Protein AF-A0A955D768-F1 (afdb_monomer)

Secondary structure (DSSP, 8-state):
---HHHHHHHHHHTT-SS-HHHHHHHHHHHHHHTT-TT---GGGHHHHHHHHHHHHHTGGGHHHHHHHHHHS---SS---SSHHHHHHHHHHHHHHHHTT-GGG--HHHHHHHHHHHHHHHHHHH-SS-GGGGS--

Sequence (136 aa):
MGTVMADRIWRSFNRLHKTPEELAERFAARLMEQDLDGLDVRSKHRSIAAALSLVVHNADMLGSIQGVLSRSRVPVIGRLPDRSSLRRVRDLLLDTIEESAPDAFDDRLVDDWSRVVDAVCSAMFGDQPASARLVA

Radius of gyration: 14.42 Å; Cα contacts (8 Å, |Δi|>4): 157; chains: 1; bounding box: 35×28×46 Å

Structure (mmCIF, N/CA/C/O backbone):
data_AF-A0A955D768-F1
#
_entry.id   AF-A0A955D768-F1
#
loop_
_atom_site.group_PDB
_atom_site.id
_atom_site.type_symbol
_atom_site.label_atom_id
_atom_site.label_alt_id
_atom_site.label_comp_id
_atom_site.label_asym_id
_atom_site.label_entity_id
_atom_site.label_seq_id
_atom_site.pdbx_PDB_ins_code
_atom_site.Cartn_x
_atom_site.Cartn_y
_atom_site.Cartn_z
_atom_site.occupancy
_atom_site.B_iso_or_equiv
_atom_site.auth_seq_id
_atom_site.auth_comp_id
_atom_site.auth_asym_id
_atom_site.auth_atom_id
_atom_site.pdbx_PDB_model_num
ATOM 1 N N . MET A 1 1 ? -17.514 16.390 1.241 1.00 48.78 1 MET A N 1
ATOM 2 C CA . MET A 1 1 ? -17.863 15.343 2.225 1.00 48.78 1 MET A CA 1
ATOM 3 C C . MET A 1 1 ? -17.062 14.115 1.847 1.00 48.78 1 MET A C 1
ATOM 5 O O . MET A 1 1 ? -17.256 13.639 0.736 1.00 48.78 1 MET A O 1
ATOM 9 N N . GLY A 1 2 ? -16.134 13.676 2.701 1.00 60.81 2 GLY A N 1
ATOM 10 C CA . GLY A 1 2 ? -15.397 12.428 2.485 1.00 60.81 2 GLY A CA 1
ATOM 11 C C . GLY A 1 2 ? -16.332 11.220 2.563 1.00 60.81 2 GLY A C 1
ATOM 12 O O . GLY A 1 2 ? -17.418 11.298 3.144 1.00 60.81 2 GLY A O 1
ATOM 13 N N . THR A 1 3 ? -15.950 10.109 1.936 1.00 81.50 3 THR A N 1
ATOM 14 C CA . THR A 1 3 ? -16.713 8.858 2.046 1.00 81.50 3 THR A CA 1
ATOM 15 C C . THR A 1 3 ? -16.470 8.210 3.412 1.00 81.50 3 THR A C 1
ATOM 17 O O . THR A 1 3 ? -15.415 8.390 4.014 1.00 81.50 3 THR A O 1
ATOM 20 N N . VAL A 1 4 ? -17.412 7.388 3.893 1.00 84.25 4 VAL A N 1
ATOM 21 C CA . VAL A 1 4 ? -17.243 6.628 5.152 1.00 84.25 4 VAL A CA 1
ATOM 22 C C . VAL A 1 4 ? -15.972 5.762 5.124 1.00 84.25 4 VAL A C 1
ATOM 24 O O . VAL A 1 4 ? -15.319 5.592 6.147 1.00 84.25 4 VAL A O 1
ATOM 27 N N . MET A 1 5 ? -15.608 5.240 3.950 1.00 86.31 5 MET A N 1
ATOM 28 C CA . MET A 1 5 ? -14.362 4.501 3.724 1.00 86.31 5 MET A CA 1
ATOM 29 C C . MET A 1 5 ? -13.128 5.389 3.940 1.00 86.31 5 MET A C 1
ATOM 31 O O . MET A 1 5 ? -12.230 5.020 4.690 1.00 86.31 5 MET A O 1
ATOM 35 N N . ALA A 1 6 ? -13.102 6.575 3.324 1.00 84.62 6 ALA A N 1
ATOM 36 C CA . ALA A 1 6 ? -11.987 7.510 3.444 1.00 84.62 6 ALA A CA 1
ATOM 37 C C . ALA A 1 6 ? -11.760 7.956 4.893 1.00 84.62 6 ALA A C 1
ATOM 39 O O . ALA A 1 6 ? -10.626 7.968 5.366 1.00 84.62 6 ALA A O 1
ATOM 40 N N . ASP A 1 7 ? -12.843 8.234 5.623 1.00 85.81 7 ASP A N 1
ATOM 41 C CA . ASP A 1 7 ? -12.779 8.591 7.041 1.00 85.81 7 ASP A CA 1
ATOM 42 C C . ASP A 1 7 ? -12.196 7.456 7.897 1.00 85.81 7 ASP A C 1
ATOM 44 O O . ASP A 1 7 ? -11.416 7.719 8.815 1.00 85.81 7 ASP A O 1
ATOM 48 N N . ARG A 1 8 ? -12.550 6.193 7.613 1.00 87.62 8 ARG A N 1
ATOM 49 C CA . ARG A 1 8 ? -11.982 5.028 8.313 1.00 87.62 8 ARG A CA 1
ATOM 50 C C . ARG A 1 8 ? -10.489 4.886 8.040 1.00 87.62 8 ARG A C 1
ATOM 52 O O . ARG A 1 8 ? -9.715 4.804 8.994 1.00 87.62 8 ARG A O 1
ATOM 59 N N . ILE A 1 9 ? -10.090 4.927 6.768 1.00 87.81 9 ILE A N 1
ATOM 60 C CA . ILE A 1 9 ? -8.685 4.854 6.349 1.00 87.81 9 ILE A CA 1
ATOM 61 C C . ILE A 1 9 ? -7.883 5.960 7.041 1.00 87.81 9 ILE A C 1
ATOM 63 O O . ILE A 1 9 ? -6.917 5.670 7.742 1.00 87.81 9 ILE A O 1
ATOM 67 N N . TRP A 1 10 ? -8.330 7.214 6.953 1.00 86.44 10 TRP A N 1
ATOM 68 C CA . TRP 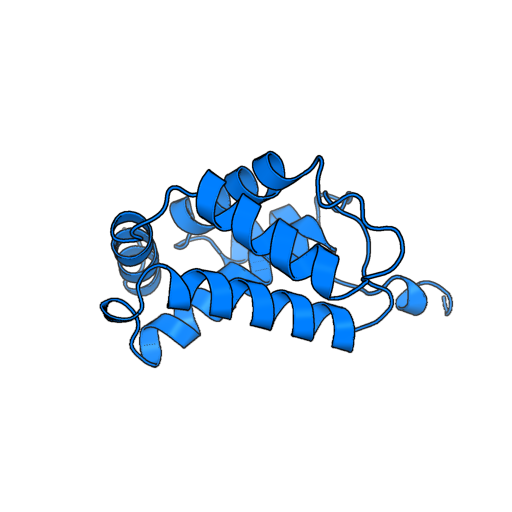A 1 10 ? -7.625 8.351 7.544 1.00 86.44 10 TRP A CA 1
ATOM 69 C C . TRP A 1 10 ? -7.505 8.249 9.071 1.00 86.44 10 TRP A C 1
ATOM 71 O O . TRP A 1 10 ? -6.431 8.466 9.633 1.00 86.44 10 TRP A O 1
ATOM 81 N N . ARG A 1 11 ? -8.583 7.871 9.774 1.00 86.25 11 ARG A N 1
ATOM 82 C CA . ARG A 1 11 ? -8.538 7.683 11.236 1.00 86.25 11 ARG A CA 1
ATOM 83 C C . ARG A 1 11 ? -7.619 6.537 11.643 1.00 86.25 11 ARG A C 1
ATOM 85 O O . ARG A 1 11 ? -6.925 6.677 12.643 1.00 86.25 11 ARG A O 1
ATOM 92 N N . SER A 1 12 ? -7.629 5.427 10.908 1.00 85.88 12 SER A N 1
ATOM 93 C CA . SER A 1 12 ? -6.750 4.285 11.191 1.00 85.88 12 SER A CA 1
ATOM 94 C C . SER A 1 12 ? -5.282 4.625 10.933 1.00 85.88 12 SER A C 1
ATOM 96 O O . SER A 1 12 ? -4.439 4.325 11.770 1.00 85.88 12 SER A O 1
ATOM 98 N N . PHE A 1 13 ? -4.987 5.369 9.863 1.00 86.06 13 PHE A N 1
ATOM 99 C CA . PHE A 1 13 ? -3.639 5.842 9.559 1.00 86.06 13 PHE A CA 1
ATOM 100 C C . PHE A 1 13 ? -3.072 6.743 10.661 1.00 86.06 13 PHE A C 1
ATOM 102 O O . PHE A 1 13 ? -1.946 6.551 11.099 1.00 86.06 13 PHE A O 1
ATOM 109 N N . ASN A 1 14 ? -3.878 7.674 11.180 1.00 84.88 14 ASN A N 1
ATOM 110 C CA . ASN A 1 14 ? -3.465 8.544 12.289 1.00 84.88 14 ASN A CA 1
ATOM 111 C C . ASN A 1 14 ? -3.338 7.823 13.640 1.00 84.88 14 ASN A C 1
ATOM 113 O O . ASN A 1 14 ? -2.871 8.420 14.607 1.00 84.88 14 ASN A O 1
ATOM 117 N N . ARG A 1 15 ? -3.795 6.571 13.733 1.00 84.38 15 ARG A N 1
ATOM 118 C CA . ARG A 1 15 ? -3.646 5.722 14.921 1.00 84.38 15 ARG A CA 1
ATOM 119 C C . ARG A 1 15 ? -2.495 4.732 14.796 1.00 84.38 15 ARG A C 1
ATOM 121 O O . ARG A 1 15 ? -2.238 4.024 15.765 1.00 84.38 15 ARG A O 1
ATOM 128 N N . LEU A 1 16 ? -1.819 4.672 13.645 1.00 82.44 16 LEU A N 1
ATOM 129 C CA . LEU A 1 16 ? -0.630 3.846 13.500 1.00 82.44 16 LEU A CA 1
ATOM 130 C C . LEU A 1 16 ? 0.388 4.249 14.566 1.00 82.44 16 LEU A C 1
ATOM 132 O O . LEU A 1 16 ? 0.663 5.431 14.766 1.00 82.44 16 LEU A O 1
ATOM 136 N N . HIS A 1 17 ? 0.984 3.259 15.230 1.00 73.75 17 HIS A N 1
ATOM 137 C CA . HIS A 1 17 ? 2.039 3.505 16.218 1.00 73.75 17 HIS A CA 1
ATOM 138 C C . HIS A 1 17 ? 3.350 3.984 15.581 1.00 73.75 17 HIS A C 1
ATOM 140 O O . HIS A 1 17 ? 4.324 4.234 16.286 1.00 73.75 17 HIS A O 1
ATOM 146 N N . LYS A 1 18 ? 3.377 4.076 14.250 1.00 80.00 18 LYS A N 1
ATOM 147 C CA . LYS A 1 18 ? 4.529 4.432 13.437 1.00 80.00 18 LYS A CA 1
ATOM 148 C C . LYS A 1 18 ? 4.198 5.609 12.544 1.00 80.00 18 LYS A C 1
ATOM 150 O O . LYS A 1 18 ? 3.096 5.707 12.006 1.00 80.00 18 LYS A O 1
ATOM 155 N N . THR A 1 19 ? 5.197 6.450 12.335 1.00 85.81 19 THR A N 1
ATOM 156 C CA . THR A 1 19 ? 5.185 7.452 11.275 1.00 85.81 19 THR A CA 1
ATOM 157 C C . THR A 1 19 ? 5.123 6.789 9.889 1.00 85.81 19 THR A C 1
ATOM 159 O O . THR A 1 19 ? 5.533 5.630 9.727 1.00 85.81 19 THR A O 1
ATOM 162 N N . PRO A 1 20 ? 4.6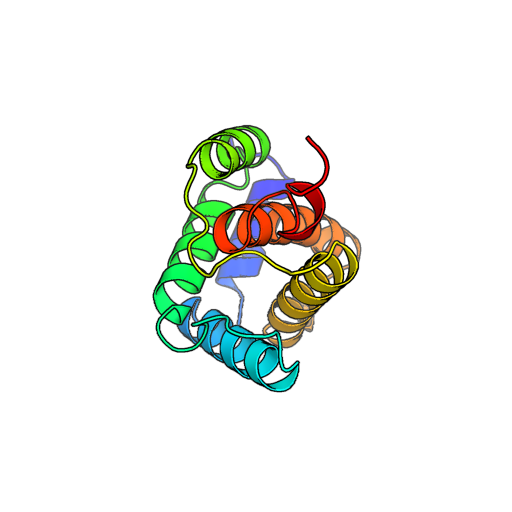34 7.502 8.859 1.00 85.31 20 PRO A N 1
ATOM 163 C CA . PRO A 1 20 ? 4.644 7.003 7.483 1.00 85.31 20 PRO A CA 1
ATOM 164 C C . PRO A 1 20 ? 6.049 6.608 7.008 1.00 85.31 20 PRO A C 1
ATOM 166 O O . PRO A 1 20 ? 6.205 5.639 6.265 1.00 85.31 20 PRO A O 1
ATOM 169 N N . GLU A 1 21 ? 7.071 7.335 7.455 1.00 87.31 21 GLU A N 1
ATOM 170 C CA . GLU A 1 21 ? 8.480 7.065 7.187 1.00 87.31 21 GLU A CA 1
ATOM 171 C C . GLU A 1 21 ? 8.947 5.752 7.822 1.00 87.31 21 GLU A C 1
ATOM 173 O O . GLU A 1 21 ? 9.506 4.914 7.120 1.00 87.31 21 GLU A O 1
ATOM 178 N N . GLU A 1 22 ? 8.668 5.518 9.105 1.00 89.56 22 GLU A N 1
ATOM 179 C CA . GLU A 1 22 ? 9.031 4.266 9.788 1.00 89.56 22 GLU A CA 1
ATOM 180 C C . GLU A 1 22 ? 8.307 3.050 9.196 1.00 89.56 22 GLU A C 1
ATOM 182 O O . GLU A 1 22 ? 8.872 1.954 9.103 1.00 89.56 22 GLU A O 1
ATOM 187 N N . LEU A 1 23 ? 7.050 3.226 8.780 1.00 89.69 23 LEU A N 1
ATOM 188 C CA . LEU A 1 23 ? 6.310 2.188 8.073 1.00 89.69 23 LEU A CA 1
ATOM 189 C C . LEU A 1 23 ? 6.968 1.878 6.720 1.00 89.69 23 LEU A C 1
ATOM 191 O O . LEU A 1 23 ? 7.199 0.713 6.391 1.00 89.69 23 LEU A O 1
ATOM 195 N N . ALA A 1 24 ? 7.303 2.916 5.954 1.00 89.56 24 ALA A N 1
ATOM 196 C CA . ALA A 1 24 ? 7.974 2.785 4.669 1.00 89.56 24 ALA A CA 1
ATOM 197 C C . ALA A 1 24 ? 9.364 2.147 4.788 1.00 89.56 24 ALA A C 1
ATOM 199 O O . ALA A 1 24 ? 9.732 1.333 3.944 1.00 89.56 24 ALA A O 1
ATOM 200 N N . GLU A 1 25 ? 10.128 2.483 5.827 1.00 90.19 25 GLU A N 1
ATOM 201 C CA . GLU A 1 25 ? 11.421 1.866 6.122 1.00 90.19 25 GLU A CA 1
ATOM 202 C C . GLU A 1 25 ? 11.272 0.382 6.454 1.00 90.19 25 GLU A C 1
ATOM 204 O O . GLU A 1 25 ? 11.999 -0.446 5.902 1.00 90.19 25 GLU A O 1
ATOM 209 N N . ARG A 1 26 ? 10.295 0.019 7.295 1.00 90.56 26 ARG A N 1
ATOM 210 C CA . ARG A 1 26 ? 10.0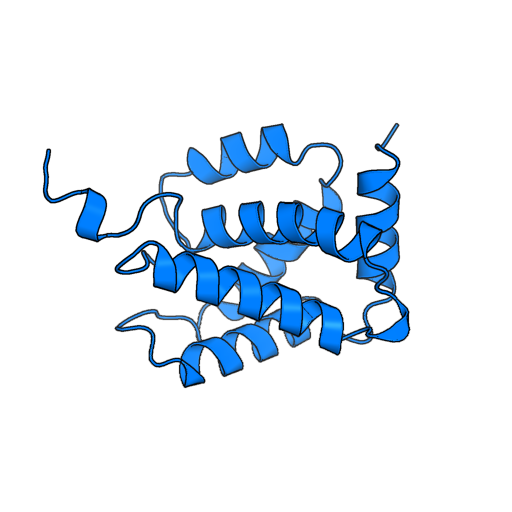19 -1.388 7.610 1.00 90.56 26 ARG A CA 1
ATOM 211 C C . ARG A 1 26 ? 9.589 -2.169 6.375 1.00 90.56 26 ARG A C 1
ATOM 213 O O . ARG A 1 26 ? 10.072 -3.276 6.155 1.00 90.56 26 ARG A O 1
ATOM 220 N N . PHE A 1 27 ? 8.711 -1.595 5.561 1.00 91.19 27 PHE A N 1
ATOM 221 C CA . PHE A 1 27 ? 8.296 -2.212 4.309 1.00 91.19 27 PHE A CA 1
ATOM 222 C C . PHE A 1 27 ? 9.479 -2.377 3.346 1.00 91.19 27 PHE A C 1
ATOM 224 O O . PHE A 1 27 ? 9.668 -3.453 2.786 1.00 91.19 27 PHE A O 1
ATOM 231 N N . ALA A 1 28 ? 10.327 -1.354 3.204 1.00 88.75 28 ALA A N 1
ATOM 232 C CA . ALA A 1 28 ? 11.538 -1.427 2.393 1.00 88.75 28 ALA A CA 1
ATOM 233 C C . ALA A 1 28 ? 12.498 -2.523 2.880 1.00 88.75 28 ALA A C 1
ATOM 235 O O . ALA A 1 28 ? 13.053 -3.251 2.060 1.00 88.75 28 ALA A O 1
ATOM 236 N N . ALA A 1 29 ? 12.667 -2.672 4.198 1.00 89.00 29 ALA A N 1
ATOM 237 C CA . ALA A 1 29 ? 13.456 -3.749 4.792 1.00 89.00 29 ALA A CA 1
ATOM 238 C C . ALA A 1 29 ? 12.897 -5.129 4.426 1.00 89.00 29 ALA A C 1
ATOM 240 O O . ALA A 1 29 ? 13.628 -5.954 3.880 1.00 89.00 29 ALA A O 1
ATOM 241 N N . ARG A 1 30 ? 11.588 -5.340 4.613 1.00 90.44 30 ARG A N 1
ATOM 242 C CA . ARG A 1 30 ? 10.922 -6.598 4.247 1.00 90.44 30 ARG A CA 1
ATOM 243 C C . ARG A 1 30 ? 11.012 -6.889 2.749 1.00 90.44 30 ARG A C 1
ATOM 245 O O . ARG A 1 30 ? 11.180 -8.037 2.365 1.00 90.44 30 ARG A O 1
ATOM 252 N N . LEU A 1 31 ? 10.924 -5.874 1.887 1.00 87.25 31 LEU A N 1
ATOM 253 C CA . LEU A 1 31 ? 11.086 -6.053 0.440 1.00 87.25 31 LEU A CA 1
ATOM 254 C C . LEU A 1 31 ? 12.490 -6.529 0.059 1.00 87.25 31 LEU A C 1
ATOM 256 O O . LEU A 1 31 ? 12.619 -7.355 -0.840 1.00 87.25 31 LEU A O 1
ATOM 260 N N . MET A 1 32 ? 13.529 -6.027 0.732 1.00 85.06 32 MET A N 1
ATOM 261 C CA . MET A 1 32 ? 14.906 -6.475 0.496 1.00 85.06 32 MET A CA 1
ATOM 262 C C . MET A 1 32 ? 15.107 -7.940 0.907 1.00 85.06 32 MET A C 1
ATOM 264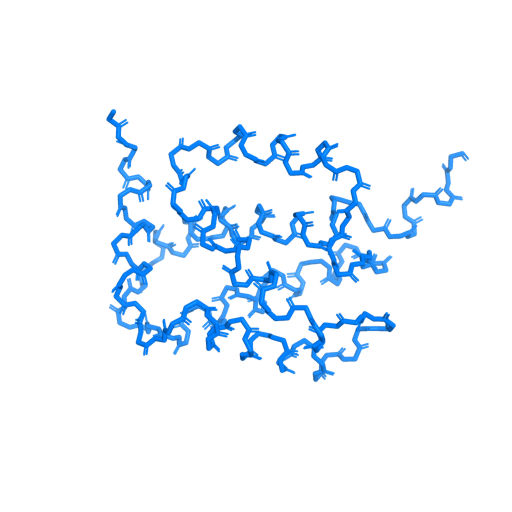 O O . MET A 1 32 ? 15.846 -8.654 0.241 1.00 85.06 32 MET A O 1
ATOM 268 N N . GLU A 1 33 ? 14.418 -8.411 1.949 1.00 87.25 33 GLU A N 1
ATOM 269 C CA . GLU A 1 33 ? 14.446 -9.825 2.361 1.00 87.25 33 GLU A CA 1
ATOM 270 C C . GLU A 1 33 ? 13.800 -10.767 1.331 1.00 87.25 33 GLU A C 1
ATOM 272 O O . GLU A 1 33 ? 14.100 -11.957 1.315 1.00 87.25 33 GLU A O 1
ATOM 277 N N . GLN A 1 34 ? 12.924 -10.250 0.463 1.00 82.00 34 GLN A N 1
ATOM 278 C CA . GLN A 1 34 ? 12.258 -11.033 -0.584 1.00 82.00 34 GLN A CA 1
ATOM 279 C C . GLN A 1 34 ? 13.104 -11.213 -1.856 1.00 82.00 34 GLN A C 1
ATOM 281 O O . GLN A 1 34 ? 12.626 -11.867 -2.782 1.00 82.00 34 GLN A O 1
ATOM 286 N N . ASP A 1 35 ? 14.307 -10.625 -1.913 1.00 74.00 35 ASP A N 1
ATOM 287 C CA . ASP A 1 35 ? 15.239 -10.676 -3.052 1.00 74.00 35 ASP A CA 1
ATOM 288 C C . ASP A 1 35 ? 14.562 -10.393 -4.408 1.00 74.00 35 ASP A C 1
ATOM 290 O O . ASP A 1 35 ? 14.660 -11.140 -5.381 1.00 74.00 35 ASP A O 1
ATOM 294 N N . LEU A 1 36 ? 13.778 -9.312 -4.460 1.00 71.50 36 LEU A N 1
ATOM 295 C CA . LEU A 1 36 ? 13.138 -8.870 -5.697 1.00 71.50 36 LEU A CA 1
ATOM 296 C C . LEU A 1 36 ? 14.190 -8.190 -6.587 1.00 71.50 36 LEU A C 1
ATOM 298 O O . LEU A 1 36 ? 14.527 -7.024 -6.371 1.00 71.50 36 LEU A O 1
ATOM 302 N N . ASP A 1 37 ? 14.694 -8.940 -7.570 1.00 63.72 37 ASP A N 1
ATOM 303 C CA . ASP A 1 37 ? 15.752 -8.566 -8.520 1.00 63.72 37 ASP A CA 1
ATOM 304 C C . ASP A 1 37 ? 15.804 -7.065 -8.874 1.00 63.72 37 ASP A C 1
ATOM 306 O O . ASP A 1 37 ? 14.914 -6.513 -9.528 1.00 63.72 37 ASP A O 1
ATOM 310 N N . GLY A 1 38 ? 16.907 -6.409 -8.497 1.00 64.81 38 GLY A N 1
ATOM 311 C CA . GLY A 1 38 ? 17.335 -5.124 -9.064 1.00 64.81 38 GLY A CA 1
ATOM 312 C C . GLY A 1 38 ? 16.513 -3.884 -8.691 1.00 64.81 38 GLY A C 1
ATOM 313 O O . GLY A 1 38 ? 16.727 -2.826 -9.287 1.00 64.81 38 GLY A O 1
ATOM 314 N N . LEU A 1 39 ? 15.591 -3.966 -7.727 1.00 75.50 39 LEU A N 1
ATOM 315 C CA . LEU A 1 39 ? 14.839 -2.798 -7.258 1.00 75.50 39 LEU A CA 1
ATOM 316 C C . LEU A 1 39 ? 15.680 -1.957 -6.288 1.00 75.50 39 LEU A C 1
ATOM 318 O O . LEU A 1 39 ? 16.101 -2.430 -5.233 1.00 75.50 39 LEU A O 1
ATOM 322 N N . ASP A 1 40 ? 15.858 -0.669 -6.586 1.00 74.25 40 ASP A N 1
ATOM 323 C CA . ASP A 1 40 ? 16.470 0.281 -5.649 1.00 74.25 40 ASP A CA 1
ATOM 324 C C . ASP A 1 40 ? 15.445 0.714 -4.588 1.00 74.25 40 ASP A C 1
ATOM 326 O O . ASP A 1 40 ? 14.919 1.821 -4.608 1.00 74.25 40 ASP A O 1
ATOM 330 N N . VAL A 1 41 ? 15.091 -0.193 -3.676 1.00 77.75 41 VAL A N 1
ATOM 331 C CA . VAL A 1 41 ? 14.076 0.068 -2.639 1.00 77.75 41 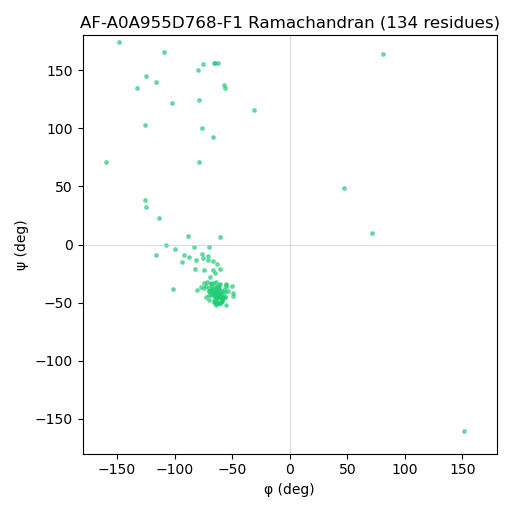VAL A CA 1
ATOM 332 C C . VAL A 1 41 ? 14.647 0.937 -1.512 1.00 77.75 41 VAL A C 1
ATOM 334 O O . VAL A 1 41 ? 13.967 1.817 -0.978 1.00 77.75 41 VAL A O 1
ATOM 337 N N . ARG A 1 42 ? 15.923 0.730 -1.164 1.00 71.94 42 ARG A N 1
ATOM 338 C CA . ARG A 1 42 ? 16.568 1.341 0.009 1.00 71.94 42 ARG A CA 1
ATOM 339 C C . ARG A 1 42 ? 16.642 2.863 -0.091 1.00 71.94 42 ARG A C 1
ATOM 341 O O . ARG A 1 42 ? 16.357 3.558 0.887 1.00 71.94 42 ARG A O 1
ATOM 348 N N . SER A 1 43 ? 16.967 3.392 -1.272 1.00 77.94 43 SER A N 1
ATOM 349 C CA . SER A 1 43 ? 17.035 4.842 -1.496 1.00 77.94 43 SER A CA 1
ATOM 350 C C . SER A 1 43 ? 15.650 5.502 -1.602 1.00 77.94 43 SER A C 1
ATOM 352 O O . SER A 1 43 ? 15.541 6.729 -1.561 1.00 77.94 43 SER A O 1
ATOM 354 N N . LYS A 1 44 ? 14.579 4.701 -1.718 1.00 81.75 44 LYS A N 1
ATOM 355 C CA . LYS A 1 44 ? 13.233 5.164 -2.077 1.00 81.75 44 LYS A CA 1
ATOM 356 C C . LYS A 1 44 ? 12.225 5.157 -0.937 1.00 81.75 44 LYS A C 1
ATOM 358 O O . LYS A 1 44 ? 11.113 5.619 -1.171 1.00 81.75 44 LYS A O 1
ATOM 363 N N . HIS A 1 45 ? 12.584 4.746 0.284 1.00 82.19 45 HIS A N 1
ATOM 364 C CA . HIS A 1 45 ? 11.666 4.718 1.440 1.00 82.19 45 HIS A CA 1
ATOM 365 C C . HIS A 1 45 ? 10.889 6.038 1.634 1.00 82.19 45 HIS A C 1
ATOM 367 O O . HIS A 1 45 ? 9.674 6.012 1.794 1.00 82.19 45 HIS A O 1
ATOM 373 N N . ARG A 1 46 ? 11.523 7.212 1.477 1.00 84.69 46 ARG A N 1
ATOM 374 C CA . ARG A 1 46 ? 10.808 8.509 1.537 1.00 84.69 46 ARG A CA 1
ATOM 375 C C . ARG A 1 46 ? 9.741 8.667 0.456 1.00 84.69 46 ARG A C 1
ATOM 377 O O . ARG A 1 46 ? 8.709 9.283 0.688 1.00 84.69 46 ARG A O 1
ATOM 384 N N . SER A 1 47 ? 9.986 8.126 -0.735 1.00 85.56 47 SER A N 1
ATOM 385 C CA . SER A 1 47 ? 9.001 8.154 -1.818 1.00 85.56 47 SER A CA 1
ATOM 386 C C . SER A 1 47 ? 7.837 7.197 -1.548 1.00 85.56 47 SER A C 1
ATOM 388 O O . SER A 1 47 ? 6.708 7.519 -1.902 1.00 85.56 47 SER A O 1
ATOM 390 N N . ILE A 1 48 ? 8.087 6.069 -0.872 1.00 87.06 48 ILE A N 1
ATOM 391 C CA . ILE A 1 48 ? 7.037 5.165 -0.371 1.00 87.06 48 ILE A CA 1
ATOM 392 C C . ILE A 1 48 ? 6.171 5.896 0.659 1.00 87.06 48 ILE A C 1
ATOM 394 O O . ILE A 1 48 ? 4.953 5.931 0.516 1.00 87.06 48 ILE A O 1
ATOM 398 N N . ALA A 1 49 ? 6.797 6.535 1.654 1.00 88.06 49 ALA A N 1
ATOM 399 C CA . ALA A 1 49 ? 6.103 7.295 2.694 1.00 88.06 49 ALA A CA 1
ATOM 400 C C . ALA A 1 49 ? 5.248 8.427 2.101 1.00 88.06 49 ALA A C 1
ATOM 402 O O . ALA A 1 49 ? 4.089 8.606 2.482 1.00 88.06 49 ALA A O 1
ATOM 403 N N . ALA A 1 50 ? 5.792 9.151 1.118 1.00 86.62 50 ALA A N 1
ATOM 404 C CA . ALA A 1 50 ? 5.073 10.198 0.402 1.00 86.62 50 ALA A CA 1
ATOM 405 C C . ALA A 1 50 ? 3.893 9.643 -0.411 1.00 86.62 50 ALA A C 1
ATOM 407 O O . ALA A 1 50 ? 2.804 10.211 -0.358 1.00 86.62 50 ALA A O 1
ATOM 408 N N . ALA A 1 51 ? 4.080 8.531 -1.133 1.00 86.44 51 ALA A N 1
ATOM 409 C CA . ALA A 1 51 ? 3.011 7.889 -1.895 1.00 86.44 51 ALA A CA 1
ATOM 410 C C . ALA A 1 51 ? 1.886 7.403 -0.973 1.00 86.44 51 ALA A C 1
ATOM 412 O O . ALA A 1 51 ? 0.719 7.691 -1.226 1.00 86.44 51 ALA A O 1
ATOM 413 N N . LEU A 1 52 ? 2.234 6.736 0.127 1.00 86.81 52 LEU A N 1
ATOM 414 C CA . LEU A 1 52 ? 1.275 6.277 1.123 1.00 86.81 52 LEU A CA 1
ATOM 415 C C . LEU A 1 52 ? 0.495 7.444 1.728 1.00 86.81 52 LEU A C 1
ATOM 417 O O . LEU A 1 52 ? -0.734 7.427 1.730 1.00 86.81 52 LEU A O 1
ATOM 421 N N . SER A 1 53 ? 1.201 8.486 2.171 1.00 87.88 53 SER A N 1
ATOM 422 C CA . SER A 1 53 ? 0.572 9.682 2.726 1.00 87.88 53 SER A CA 1
ATOM 423 C C . SER A 1 53 ? -0.368 10.323 1.710 1.00 87.88 53 SER A C 1
ATOM 425 O O . SER A 1 53 ? -1.513 10.609 2.044 1.00 87.88 53 SER A O 1
ATOM 427 N N . LEU A 1 54 ? 0.064 10.501 0.459 1.00 85.75 54 LEU A N 1
ATOM 428 C CA . LEU A 1 54 ? -0.766 11.082 -0.594 1.00 85.75 54 LEU A CA 1
ATOM 429 C C . LEU A 1 54 ? -2.047 10.270 -0.820 1.00 85.75 54 LEU A C 1
ATOM 431 O O . LEU A 1 54 ? -3.132 10.847 -0.858 1.00 85.75 54 LEU A O 1
ATOM 435 N N . VAL A 1 55 ? -1.935 8.948 -0.959 1.00 84.56 55 VAL A N 1
ATOM 436 C CA . VAL A 1 55 ? -3.086 8.078 -1.240 1.00 84.56 55 VAL A CA 1
ATOM 437 C C . VAL A 1 55 ? -4.058 8.059 -0.058 1.00 84.56 55 VAL A C 1
ATOM 439 O O . VAL A 1 55 ? -5.263 8.181 -0.264 1.00 84.56 55 VAL A O 1
ATOM 442 N N . VAL A 1 56 ? -3.556 7.996 1.177 1.00 85.75 56 VAL A N 1
ATOM 443 C CA . VAL A 1 56 ? -4.383 8.033 2.394 1.00 85.75 56 VAL A CA 1
ATOM 444 C C . VAL A 1 56 ? -5.114 9.368 2.554 1.00 85.75 56 VAL A C 1
ATOM 446 O O . VAL A 1 56 ? -6.313 9.383 2.826 1.00 85.75 56 VAL A O 1
ATOM 449 N N . HIS A 1 57 ? -4.423 10.497 2.359 1.00 86.44 57 HIS A N 1
ATOM 450 C CA . HIS A 1 57 ? -5.022 11.833 2.501 1.00 86.44 57 HIS A CA 1
ATOM 451 C C . HIS A 1 57 ? -6.090 12.133 1.447 1.00 86.44 57 HIS A C 1
ATOM 453 O O . HIS A 1 57 ? -6.856 13.078 1.602 1.00 86.44 57 HIS A O 1
ATOM 459 N N . ASN A 1 58 ? -6.147 11.329 0.390 1.00 85.62 58 ASN A N 1
ATOM 460 C CA . ASN A 1 58 ? -7.104 11.466 -0.693 1.00 85.62 58 ASN A CA 1
ATOM 461 C C . ASN A 1 58 ? -7.888 10.159 -0.909 1.00 85.62 58 ASN A C 1
ATOM 463 O O . ASN A 1 58 ? -8.256 9.811 -2.036 1.00 85.62 58 ASN A O 1
ATOM 467 N N . ALA A 1 59 ? -8.121 9.403 0.169 1.00 85.12 59 ALA A N 1
ATOM 468 C CA . ALA A 1 59 ? -8.792 8.108 0.114 1.00 85.12 59 ALA A CA 1
ATOM 469 C C . ALA A 1 59 ? -10.255 8.193 -0.386 1.00 85.12 59 ALA A C 1
ATOM 471 O O . ALA A 1 59 ? -10.850 7.200 -0.803 1.00 85.12 59 ALA A O 1
ATOM 472 N N . ASP A 1 60 ? -10.860 9.379 -0.380 1.00 85.81 60 ASP A N 1
ATOM 473 C CA . ASP A 1 60 ? -12.171 9.650 -0.974 1.00 85.81 60 ASP A CA 1
ATOM 474 C C . ASP A 1 60 ? -12.125 9.704 -2.509 1.00 85.81 60 ASP A C 1
ATOM 476 O O . ASP A 1 60 ? -13.131 9.449 -3.171 1.00 85.81 60 ASP A O 1
ATOM 480 N N . MET A 1 61 ? -10.944 9.961 -3.070 1.00 84.88 61 MET A N 1
ATOM 481 C CA . MET A 1 61 ? -10.677 10.084 -4.500 1.00 84.88 61 MET A CA 1
ATOM 482 C C . MET A 1 61 ? -9.782 8.959 -5.038 1.00 84.88 61 MET A C 1
ATOM 484 O O . MET A 1 61 ? -9.170 9.135 -6.094 1.00 84.88 61 MET A O 1
ATOM 488 N N . LEU A 1 62 ? -9.713 7.797 -4.369 1.00 80.19 62 LEU A N 1
ATOM 489 C CA . LEU A 1 62 ? -8.834 6.685 -4.775 1.00 80.19 62 LEU A CA 1
ATOM 490 C C . LEU A 1 62 ? -8.957 6.335 -6.259 1.00 80.19 62 LEU A C 1
ATOM 492 O O . LEU A 1 62 ? -7.939 6.191 -6.924 1.00 80.19 62 LEU A O 1
ATOM 496 N N . GLY A 1 63 ? -10.175 6.268 -6.806 1.00 74.06 63 GLY A N 1
ATOM 497 C CA . GLY A 1 63 ? -10.374 5.976 -8.231 1.00 74.06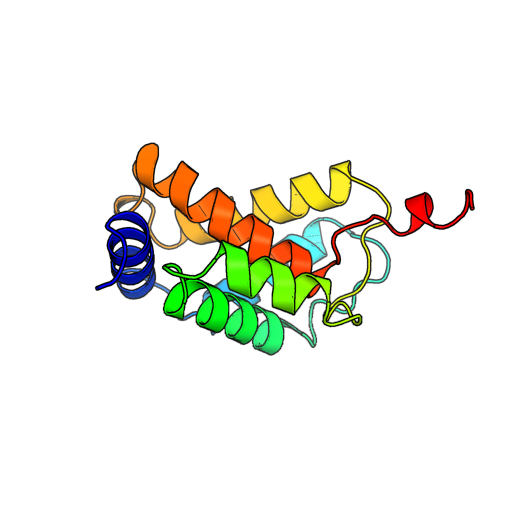 63 GLY A CA 1
ATOM 498 C C . GLY A 1 63 ? -9.738 7.024 -9.156 1.00 74.06 63 GLY A C 1
ATOM 499 O O . GLY A 1 63 ? -9.090 6.679 -10.145 1.00 74.06 63 GLY A O 1
ATOM 500 N N . SER A 1 64 ? -9.859 8.307 -8.809 1.00 78.75 64 SER A N 1
ATOM 501 C CA . SER A 1 64 ? -9.247 9.410 -9.559 1.00 78.75 64 SER A CA 1
ATOM 502 C C . SER A 1 64 ? -7.725 9.392 -9.434 1.00 78.75 64 SER A C 1
ATOM 504 O O . SER A 1 64 ? -7.021 9.547 -10.430 1.00 78.75 64 SER A O 1
ATOM 506 N N . ILE A 1 65 ? -7.209 9.157 -8.227 1.00 76.25 65 ILE A N 1
ATOM 507 C CA . ILE A 1 65 ? -5.770 9.130 -7.955 1.00 76.25 65 ILE A CA 1
ATOM 508 C C . ILE A 1 65 ? -5.103 7.920 -8.573 1.00 76.25 65 ILE A C 1
ATOM 510 O O . ILE A 1 65 ? -4.046 8.070 -9.169 1.00 76.25 65 ILE A O 1
ATOM 514 N N . GLN A 1 66 ? -5.727 6.750 -8.537 1.00 71.94 66 GLN A N 1
ATOM 515 C CA . GLN A 1 66 ? -5.227 5.579 -9.243 1.00 71.94 66 GLN A CA 1
ATOM 516 C C . GLN A 1 66 ? -5.136 5.856 -10.752 1.00 71.94 66 GLN A C 1
ATOM 518 O O . GLN A 1 66 ? -4.138 5.522 -11.388 1.00 71.94 66 GLN A O 1
ATOM 523 N N . GLY A 1 67 ? -6.120 6.560 -11.322 1.00 69.06 67 GLY A N 1
ATOM 524 C CA . GLY A 1 67 ? -6.072 7.041 -12.706 1.00 69.06 67 GLY A CA 1
ATOM 525 C C . GLY A 1 67 ? -4.939 8.039 -12.986 1.00 69.06 67 GLY A C 1
ATOM 526 O O . GLY A 1 67 ? -4.340 8.007 -14.058 1.00 69.06 67 GLY A O 1
ATOM 527 N N . VAL A 1 68 ? -4.615 8.922 -12.039 1.00 72.75 68 VAL A N 1
ATOM 528 C CA . VAL A 1 68 ? -3.491 9.870 -12.161 1.00 72.75 68 VAL A CA 1
ATOM 529 C C . VAL A 1 68 ? -2.147 9.155 -12.015 1.00 72.75 68 VAL A C 1
ATOM 531 O O . VAL A 1 68 ? -1.250 9.366 -12.829 1.00 72.75 68 VAL A O 1
ATOM 534 N N . LEU A 1 69 ? -2.015 8.277 -11.022 1.00 69.19 69 LEU A N 1
ATOM 535 C CA . LEU A 1 69 ? -0.797 7.526 -10.722 1.00 69.19 69 LEU A CA 1
ATOM 536 C C . LEU A 1 69 ? -0.454 6.542 -11.847 1.00 69.19 69 LEU A C 1
ATOM 538 O O . LEU A 1 69 ? 0.694 6.500 -12.271 1.00 69.19 69 LEU A O 1
ATOM 542 N N . SER A 1 70 ? -1.443 5.844 -12.412 1.00 64.56 70 SER A N 1
ATOM 543 C CA . SER A 1 70 ? -1.254 4.970 -13.588 1.00 64.56 70 SER A CA 1
ATOM 544 C C . SER A 1 70 ? -0.839 5.735 -14.853 1.00 64.56 70 SER A C 1
ATOM 546 O O . SER A 1 70 ? -0.090 5.226 -15.690 1.00 64.56 70 SER A O 1
ATOM 548 N N . ARG A 1 71 ? -1.299 6.986 -15.012 1.00 66.31 71 ARG A N 1
ATOM 549 C CA . ARG A 1 71 ? -0.924 7.864 -16.138 1.00 66.31 71 ARG A CA 1
ATOM 550 C C . ARG A 1 71 ? 0.411 8.570 -15.937 1.00 66.31 71 ARG A C 1
ATOM 552 O O . ARG A 1 71 ? 1.020 8.981 -16.927 1.00 66.31 71 ARG A O 1
ATOM 559 N N . SER A 1 72 ? 0.879 8.698 -14.697 1.00 64.62 72 SER A N 1
ATOM 560 C CA . SER A 1 72 ? 2.248 9.093 -14.387 1.00 64.62 72 SER A CA 1
ATOM 561 C C . SER A 1 72 ? 3.162 7.965 -14.862 1.00 64.62 72 SER A C 1
ATOM 563 O O . SER A 1 72 ? 3.358 6.967 -14.184 1.00 64.62 72 SER A O 1
ATOM 565 N N . ARG A 1 73 ? 3.656 8.060 -16.101 1.00 59.50 73 ARG A N 1
ATOM 566 C CA . ARG A 1 73 ? 4.326 6.972 -16.847 1.00 59.50 73 ARG A CA 1
ATOM 567 C C . ARG A 1 73 ? 5.603 6.400 -16.198 1.00 59.50 73 ARG A C 1
ATOM 569 O O . ARG A 1 73 ? 6.276 5.587 -16.835 1.00 59.50 73 ARG A O 1
ATOM 576 N N . VAL A 1 74 ? 5.958 6.801 -14.981 1.00 66.12 74 VAL A N 1
ATOM 577 C CA . VAL A 1 74 ? 7.227 6.481 -14.328 1.00 66.12 74 VAL A CA 1
ATOM 578 C C . VAL A 1 74 ? 6.969 5.842 -12.958 1.00 66.12 74 VAL A C 1
ATOM 580 O O . VAL A 1 74 ? 6.668 6.561 -12.005 1.00 66.12 74 VAL A O 1
ATOM 583 N N . PRO A 1 75 ? 7.105 4.505 -12.847 1.00 73.50 75 PRO A N 1
ATOM 584 C CA . PRO A 1 75 ? 7.188 3.833 -11.556 1.00 73.50 75 PRO A CA 1
ATOM 585 C C . PRO A 1 75 ? 8.348 4.395 -10.734 1.00 73.50 75 PRO A C 1
ATOM 587 O O . PRO A 1 75 ? 9.440 4.614 -11.261 1.00 73.50 75 PRO A O 1
ATOM 590 N N . VAL A 1 76 ? 8.114 4.619 -9.444 1.00 80.75 76 VAL A N 1
ATOM 591 C CA . VAL A 1 76 ? 9.095 5.244 -8.542 1.00 80.75 76 VAL A CA 1
ATOM 592 C C . VAL A 1 76 ? 10.239 4.297 -8.169 1.00 80.75 76 VAL A C 1
ATOM 594 O O . VAL A 1 76 ? 11.381 4.741 -8.041 1.00 80.75 76 VAL A O 1
ATOM 597 N N . ILE A 1 77 ? 9.933 3.010 -7.975 1.00 83.62 77 ILE A N 1
ATOM 598 C CA . ILE A 1 77 ? 10.915 1.994 -7.566 1.00 83.62 77 ILE A CA 1
ATOM 599 C C . ILE A 1 77 ? 11.369 1.151 -8.756 1.00 83.62 77 ILE A C 1
ATOM 601 O O . ILE A 1 77 ? 12.545 0.816 -8.861 1.00 83.62 77 ILE A O 1
ATOM 605 N N . GLY A 1 78 ? 10.460 0.817 -9.669 1.00 83.19 78 GLY A N 1
ATOM 606 C CA . GLY A 1 78 ? 10.788 -0.005 -10.829 1.00 83.19 78 GLY A CA 1
ATOM 607 C C . GLY A 1 78 ? 9.591 -0.806 -11.300 1.00 83.19 78 GLY A C 1
ATOM 608 O O . GLY A 1 78 ? 8.460 -0.465 -10.992 1.00 83.19 78 GLY A O 1
ATOM 609 N N . ARG A 1 79 ? 9.825 -1.868 -12.064 1.00 84.31 79 ARG A N 1
ATOM 610 C CA . ARG A 1 79 ? 8.773 -2.807 -12.468 1.00 84.31 79 ARG A CA 1
ATOM 611 C C . ARG A 1 79 ? 9.069 -4.164 -11.883 1.00 84.31 79 ARG A C 1
ATOM 613 O O . ARG A 1 79 ? 10.210 -4.606 -11.916 1.00 84.31 79 ARG A O 1
ATOM 620 N N . LEU A 1 80 ? 8.025 -4.828 -11.413 1.00 86.75 80 LEU A N 1
ATOM 621 C CA . LEU A 1 80 ? 8.129 -6.199 -10.936 1.00 86.75 80 LEU A CA 1
ATOM 622 C C . LEU A 1 80 ? 8.137 -7.184 -12.118 1.00 86.75 80 LEU A C 1
ATOM 624 O O . LEU A 1 80 ? 7.547 -6.886 -13.165 1.00 86.75 80 LEU A O 1
ATOM 628 N N . PRO A 1 81 ? 8.809 -8.341 -11.984 1.00 84.19 81 PRO A N 1
ATOM 629 C CA . PRO A 1 81 ? 9.002 -9.276 -13.092 1.00 84.19 81 PRO A CA 1
ATOM 630 C C . PRO A 1 81 ? 7.695 -9.946 -13.530 1.00 84.19 81 PRO A C 1
ATOM 632 O O . PRO A 1 81 ? 7.488 -10.155 -14.728 1.00 84.19 81 PRO A O 1
ATOM 635 N N . ASP A 1 82 ? 6.782 -10.215 -12.592 1.00 86.56 82 ASP A N 1
ATOM 636 C CA . ASP A 1 82 ? 5.503 -10.877 -12.846 1.00 86.56 82 ASP A CA 1
ATOM 637 C C . ASP A 1 82 ? 4.377 -10.408 -11.895 1.00 86.56 82 ASP A C 1
ATOM 639 O O . ASP A 1 82 ? 4.570 -9.599 -10.981 1.00 86.56 82 ASP A O 1
ATOM 643 N N . ARG A 1 83 ? 3.152 -10.889 -12.151 1.00 86.06 83 ARG A N 1
ATOM 644 C CA . ARG A 1 83 ? 1.961 -10.548 -11.351 1.00 86.06 83 ARG A CA 1
ATOM 645 C C . ARG A 1 83 ? 1.997 -11.141 -9.941 1.00 86.06 83 ARG A C 1
ATOM 647 O O . ARG A 1 83 ? 1.381 -10.571 -9.043 1.00 86.06 83 ARG A O 1
ATOM 654 N N . SER A 1 84 ? 2.673 -12.268 -9.751 1.00 88.19 84 SER A N 1
ATOM 655 C CA . SER A 1 84 ? 2.815 -12.927 -8.453 1.00 88.19 84 SER A CA 1
ATOM 656 C C . SER A 1 84 ? 3.726 -12.110 -7.539 1.00 88.19 84 SER A C 1
ATOM 658 O O . SER A 1 84 ? 3.390 -11.927 -6.372 1.00 88.19 84 SER A O 1
ATOM 660 N N . SER A 1 85 ? 4.809 -11.532 -8.069 1.00 88.50 85 SER A N 1
ATOM 661 C CA . SER A 1 85 ? 5.637 -10.560 -7.348 1.00 88.50 85 SER A CA 1
ATOM 662 C C . SER A 1 85 ? 4.829 -9.329 -6.943 1.00 88.50 85 SER A C 1
ATOM 664 O O . SER A 1 85 ? 4.906 -8.912 -5.795 1.00 88.50 85 SER A O 1
ATOM 666 N N . LEU A 1 86 ? 4.006 -8.771 -7.842 1.00 87.56 86 LEU A N 1
ATOM 667 C CA . LEU A 1 86 ? 3.146 -7.626 -7.507 1.00 87.56 86 LEU A CA 1
ATOM 668 C C . LEU A 1 86 ? 2.140 -7.953 -6.402 1.00 87.56 86 LEU A C 1
ATOM 670 O O . LEU A 1 86 ? 1.956 -7.141 -5.500 1.00 87.56 86 LEU A O 1
ATOM 674 N N . ARG A 1 87 ? 1.521 -9.138 -6.446 1.00 90.00 87 ARG A N 1
ATOM 675 C CA . ARG A 1 87 ? 0.630 -9.597 -5.375 1.00 90.00 87 ARG A CA 1
ATOM 676 C C . ARG A 1 87 ? 1.377 -9.718 -4.050 1.00 90.00 87 ARG A C 1
ATOM 678 O O . ARG A 1 87 ? 0.970 -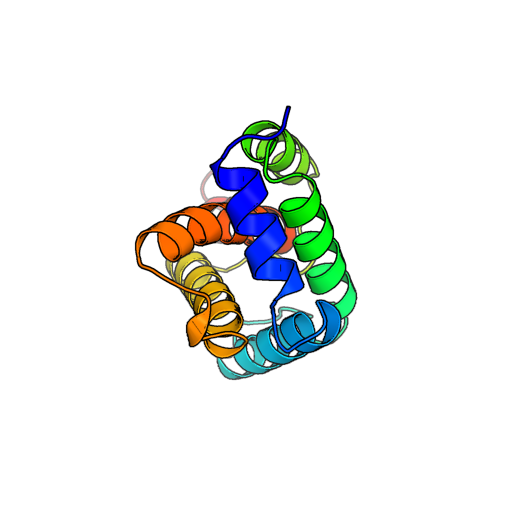9.100 -3.081 1.00 90.00 87 ARG A O 1
ATOM 685 N N . ARG A 1 88 ? 2.529 -10.393 -4.046 1.00 90.06 88 ARG A N 1
ATOM 686 C CA . A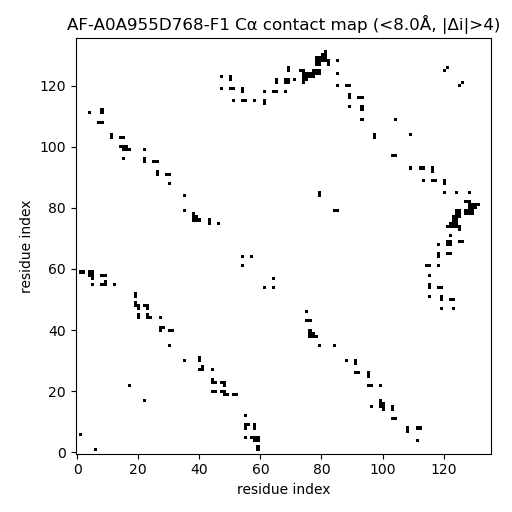RG A 1 88 ? 3.359 -10.554 -2.845 1.00 90.06 88 ARG A CA 1
ATOM 687 C C . ARG A 1 88 ? 3.756 -9.215 -2.227 1.00 90.06 88 ARG A C 1
ATOM 689 O O . ARG A 1 88 ? 3.742 -9.074 -1.016 1.00 90.06 88 ARG A O 1
ATOM 696 N N . VAL A 1 89 ? 4.107 -8.230 -3.052 1.00 91.25 89 VAL A N 1
ATOM 697 C CA . VAL A 1 89 ? 4.464 -6.879 -2.597 1.00 91.25 89 VAL A CA 1
ATOM 698 C C . VAL A 1 89 ? 3.270 -6.148 -1.977 1.00 91.25 89 VAL A C 1
ATOM 700 O O . VAL A 1 89 ? 3.454 -5.438 -0.991 1.00 91.25 89 VAL A O 1
ATOM 703 N N . ARG A 1 90 ? 2.063 -6.318 -2.535 1.00 92.25 90 ARG A N 1
ATOM 704 C CA . ARG A 1 90 ? 0.823 -5.766 -1.967 1.00 92.25 90 ARG A CA 1
ATOM 705 C C . ARG A 1 90 ? 0.530 -6.390 -0.608 1.00 92.25 90 ARG A C 1
ATOM 707 O O . ARG A 1 90 ? 0.399 -5.653 0.362 1.00 92.25 90 ARG A O 1
ATOM 714 N N . ASP A 1 91 ? 0.531 -7.718 -0.540 1.00 93.25 91 ASP A N 1
ATOM 715 C CA . ASP A 1 91 ? 0.293 -8.470 0.696 1.00 93.25 91 ASP A CA 1
ATOM 716 C C . ASP A 1 91 ? 1.304 -8.043 1.775 1.00 93.25 91 ASP A C 1
ATOM 718 O O . ASP A 1 91 ? 0.932 -7.681 2.883 1.00 93.25 91 ASP A O 1
ATOM 722 N N . LEU A 1 92 ? 2.585 -7.922 1.410 1.00 93.38 92 LEU A N 1
ATOM 723 C CA . LEU A 1 92 ? 3.643 -7.493 2.325 1.00 93.38 92 LEU A CA 1
ATOM 724 C C . LEU A 1 92 ? 3.456 -6.062 2.857 1.00 93.38 92 LEU A C 1
ATOM 726 O O . LEU A 1 92 ? 3.816 -5.775 4.003 1.00 93.38 92 LEU A O 1
ATOM 730 N N . LEU A 1 93 ? 2.947 -5.140 2.031 1.00 93.00 93 LEU A N 1
ATOM 731 C CA . LEU A 1 93 ? 2.657 -3.775 2.471 1.00 93.00 93 LEU A CA 1
ATOM 732 C C . LEU A 1 93 ? 1.467 -3.764 3.429 1.00 93.00 93 LEU A C 1
ATOM 734 O O . LEU A 1 93 ? 1.541 -3.099 4.461 1.00 93.00 93 LEU A O 1
ATOM 738 N N . LEU A 1 94 ? 0.412 -4.513 3.105 1.00 93.06 94 LEU A N 1
ATOM 739 C CA . LEU A 1 94 ? -0.769 -4.648 3.949 1.00 93.06 94 LEU A CA 1
ATOM 740 C C . LEU A 1 94 ? -0.403 -5.241 5.317 1.00 93.06 94 LEU A C 1
ATOM 742 O O . LEU A 1 94 ? -0.643 -4.586 6.328 1.00 93.06 94 LEU A O 1
ATOM 746 N N . ASP A 1 95 ? 0.327 -6.360 5.341 1.00 92.56 95 ASP A N 1
ATOM 747 C CA . ASP A 1 95 ? 0.855 -6.979 6.565 1.00 92.56 95 ASP A CA 1
ATOM 748 C C . ASP A 1 95 ? 1.676 -5.982 7.398 1.00 92.56 95 ASP A C 1
ATOM 750 O O . ASP A 1 95 ? 1.605 -5.939 8.624 1.00 92.56 95 ASP A O 1
ATOM 754 N N . THR A 1 96 ? 2.481 -5.141 6.741 1.00 92.00 96 THR A N 1
ATOM 755 C CA . THR A 1 96 ? 3.307 -4.142 7.437 1.00 92.00 96 THR A CA 1
ATOM 756 C C . THR A 1 96 ? 2.462 -3.053 8.100 1.00 92.00 96 THR A C 1
ATOM 758 O O . THR A 1 96 ? 2.831 -2.564 9.175 1.00 92.00 96 THR A O 1
ATOM 761 N N . ILE A 1 97 ? 1.348 -2.666 7.474 1.00 90.25 97 ILE A N 1
ATOM 762 C CA . ILE A 1 97 ? 0.391 -1.705 8.030 1.00 90.25 97 ILE A CA 1
ATOM 763 C C . ILE A 1 97 ? -0.349 -2.339 9.211 1.00 90.25 97 ILE A C 1
ATOM 765 O O . ILE A 1 97 ? -0.379 -1.732 10.283 1.00 90.25 97 ILE A O 1
ATOM 769 N N . GLU A 1 98 ? -0.855 -3.561 9.051 1.00 89.94 98 GLU A N 1
ATOM 770 C CA . GLU A 1 98 ? -1.565 -4.298 10.103 1.00 89.94 98 GLU A CA 1
ATOM 771 C C . GLU A 1 98 ? -0.688 -4.509 11.343 1.00 89.94 98 GLU A C 1
ATOM 773 O O . GLU A 1 98 ? -1.073 -4.140 12.451 1.00 89.94 98 GLU A O 1
ATOM 778 N N . GLU A 1 99 ? 0.551 -4.978 11.172 1.00 88.62 99 GLU A N 1
ATOM 779 C CA . GLU A 1 99 ? 1.510 -5.150 12.273 1.00 88.62 99 GLU A CA 1
ATOM 780 C C . GLU A 1 99 ? 1.848 -3.842 13.008 1.00 88.62 99 GLU A C 1
ATOM 782 O O . GLU A 1 99 ? 2.372 -3.868 14.124 1.00 88.62 99 GLU A O 1
ATOM 787 N N . SER A 1 100 ? 1.622 -2.690 12.375 1.00 84.25 100 SER A N 1
ATOM 788 C CA . SER A 1 100 ? 1.909 -1.380 12.964 1.00 84.25 100 SER A CA 1
ATOM 789 C C . SER A 1 100 ? 0.744 -0.828 13.790 1.00 84.25 100 SER A C 1
ATOM 791 O O . SER A 1 100 ? 0.942 0.150 14.515 1.00 84.25 100 SER A O 1
ATOM 793 N N . ALA A 1 101 ? -0.437 -1.451 13.715 1.00 76.94 101 ALA A N 1
ATOM 794 C CA . ALA A 1 101 ? -1.577 -1.195 14.593 1.00 76.94 101 ALA A CA 1
ATOM 795 C C . ALA A 1 101 ? -2.565 -2.382 14.586 1.00 76.94 101 ALA A C 1
ATOM 797 O O . ALA A 1 101 ? -3.673 -2.245 14.062 1.00 76.94 101 ALA A O 1
ATOM 798 N N . PRO A 1 102 ? -2.205 -3.533 15.179 1.00 74.81 102 PRO A N 1
ATOM 799 C CA . PRO A 1 102 ? -3.017 -4.751 15.098 1.00 74.81 102 PRO A CA 1
ATOM 800 C C . PRO A 1 102 ? -4.415 -4.565 15.704 1.00 74.81 102 PRO A C 1
ATOM 802 O O . PRO A 1 102 ? -5.396 -5.066 15.170 1.00 74.81 102 PRO A O 1
ATOM 805 N N . ASP A 1 103 ? -4.530 -3.756 16.760 1.00 75.25 103 ASP A N 1
ATOM 806 C CA . ASP A 1 103 ? -5.806 -3.471 17.430 1.00 75.25 103 ASP A CA 1
ATOM 807 C C . ASP A 1 103 ? -6.701 -2.488 16.654 1.00 75.25 103 ASP A C 1
ATOM 809 O O . ASP A 1 103 ? -7.841 -2.225 17.045 1.00 75.25 103 ASP A O 1
ATOM 813 N N . ALA A 1 104 ? -6.179 -1.886 15.581 1.00 70.69 104 ALA A N 1
ATOM 814 C CA . ALA A 1 104 ? -6.913 -0.928 14.769 1.00 70.69 104 ALA A CA 1
ATOM 815 C C . ALA A 1 104 ? -7.615 -1.573 13.571 1.00 70.69 104 ALA A C 1
ATOM 817 O O . ALA A 1 104 ? -8.473 -0.899 13.009 1.00 70.69 104 ALA A O 1
ATOM 818 N N . PHE A 1 105 ? -7.274 -2.812 13.192 1.00 78.06 105 PHE A N 1
ATOM 819 C CA . PHE A 1 105 ? -7.758 -3.486 11.985 1.00 78.06 105 PHE A CA 1
ATOM 820 C C . PHE A 1 105 ? -8.863 -4.507 12.288 1.00 78.06 105 PHE A C 1
ATOM 822 O O . PHE A 1 105 ? -8.669 -5.453 13.043 1.00 78.06 105 PHE A O 1
ATOM 829 N N . ASP A 1 106 ? -10.025 -4.315 11.663 1.00 82.50 106 ASP A N 1
ATOM 830 C CA . ASP A 1 106 ? -11.065 -5.335 11.503 1.00 82.50 106 ASP A CA 1
ATOM 831 C C . ASP A 1 106 ? -11.138 -5.774 10.027 1.00 82.50 106 ASP A C 1
ATOM 833 O O . ASP A 1 106 ? -10.602 -5.083 9.156 1.00 82.50 106 ASP A O 1
ATOM 837 N N . ASP A 1 107 ? -11.815 -6.890 9.723 1.00 81.56 107 ASP A N 1
ATOM 838 C CA . ASP A 1 107 ? -11.916 -7.438 8.353 1.00 81.56 107 ASP A CA 1
ATOM 839 C C . ASP A 1 107 ? -12.353 -6.383 7.320 1.00 81.56 107 ASP A C 1
ATOM 841 O O . ASP A 1 107 ? -11.897 -6.354 6.178 1.00 81.56 107 ASP A O 1
ATOM 845 N N . ARG A 1 108 ? -13.232 -5.462 7.729 1.00 84.19 108 ARG A N 1
ATOM 846 C CA . ARG A 1 108 ? -13.754 -4.414 6.851 1.00 84.19 108 ARG A CA 1
ATOM 847 C C . ARG A 1 108 ? -12.710 -3.341 6.558 1.00 84.19 108 ARG A C 1
ATOM 849 O O . ARG A 1 108 ? -12.700 -2.771 5.467 1.00 84.19 108 ARG A O 1
ATOM 856 N N . LEU A 1 109 ? -11.872 -3.017 7.531 1.00 86.94 109 LEU A N 1
ATOM 857 C CA . LEU A 1 109 ? -10.788 -2.066 7.370 1.00 86.94 109 LEU A CA 1
ATOM 858 C C . LEU A 1 109 ? -9.629 -2.669 6.564 1.00 86.94 109 LEU A C 1
ATOM 860 O O . LEU A 1 109 ? -9.029 -1.944 5.774 1.00 86.94 109 LEU A O 1
ATOM 864 N N . VAL A 1 110 ? -9.374 -3.976 6.680 1.00 88.62 110 VAL A N 1
ATOM 865 C CA . VAL A 1 110 ? -8.429 -4.706 5.811 1.00 88.62 110 VAL A CA 1
ATOM 866 C C . VAL A 1 110 ? -8.831 -4.572 4.335 1.00 88.62 110 VAL A C 1
ATOM 868 O O . VAL A 1 110 ? -8.004 -4.212 3.490 1.00 88.62 110 VAL A O 1
ATOM 871 N N . ASP A 1 111 ? -10.116 -4.757 4.017 1.00 89.25 111 ASP A N 1
ATOM 872 C CA . ASP A 1 111 ? -10.646 -4.576 2.656 1.00 89.25 111 ASP A CA 1
ATOM 873 C C . ASP A 1 111 ? -10.470 -3.137 2.138 1.00 89.25 111 ASP A C 1
ATOM 875 O O . ASP A 1 111 ? -10.118 -2.909 0.973 1.00 89.25 111 ASP A O 1
ATOM 879 N N . ASP A 1 112 ? -10.713 -2.142 2.994 1.00 89.50 112 ASP A N 1
ATOM 880 C CA . ASP A 1 112 ? -10.529 -0.731 2.647 1.00 89.50 112 ASP A CA 1
ATOM 881 C C . ASP A 1 112 ? -9.046 -0.410 2.381 1.00 89.50 112 ASP A C 1
ATOM 883 O O . ASP A 1 112 ? -8.715 0.261 1.395 1.00 89.50 112 ASP A O 1
ATOM 887 N N . TRP A 1 113 ? -8.142 -0.916 3.224 1.00 91.12 113 TRP A N 1
ATOM 888 C CA . TRP A 1 113 ? -6.698 -0.736 3.075 1.00 91.12 113 TRP A CA 1
ATOM 889 C C . TRP A 1 113 ? -6.128 -1.469 1.872 1.00 91.12 113 TRP A C 1
ATOM 891 O O . TRP A 1 113 ? -5.238 -0.930 1.217 1.00 91.12 113 TRP A O 1
ATOM 901 N N . SER A 1 114 ? -6.681 -2.622 1.504 1.00 90.94 114 SER A N 1
ATOM 902 C CA . SER A 1 114 ? -6.281 -3.343 0.293 1.00 90.94 114 SER A CA 1
ATOM 903 C C . SER A 1 114 ? -6.394 -2.458 -0.956 1.00 90.94 114 SER A C 1
ATOM 905 O O . SER A 1 114 ? -5.518 -2.471 -1.820 1.00 90.94 114 SER A O 1
ATOM 907 N N . ARG A 1 115 ? -7.411 -1.587 -1.025 1.00 89.06 115 ARG A N 1
ATOM 908 C CA . ARG A 1 115 ? -7.578 -0.625 -2.135 1.00 89.06 115 ARG A CA 1
ATOM 909 C C . ARG A 1 115 ? -6.532 0.488 -2.121 1.00 89.06 115 ARG A C 1
ATOM 911 O O . ARG A 1 115 ? -6.081 0.930 -3.178 1.00 89.06 115 ARG A O 1
ATOM 918 N N . VAL A 1 116 ? -6.155 0.953 -0.932 1.00 89.44 116 VAL A N 1
ATOM 919 C CA . VAL A 1 116 ? -5.087 1.949 -0.743 1.00 89.44 116 VAL A CA 1
ATOM 920 C C . VAL A 1 116 ? -3.745 1.356 -1.158 1.00 89.44 116 VAL A C 1
ATOM 922 O O . VAL A 1 116 ? -3.023 1.960 -1.950 1.00 89.44 116 VAL A O 1
ATOM 925 N N . VAL A 1 117 ? -3.443 0.154 -0.670 1.00 91.62 11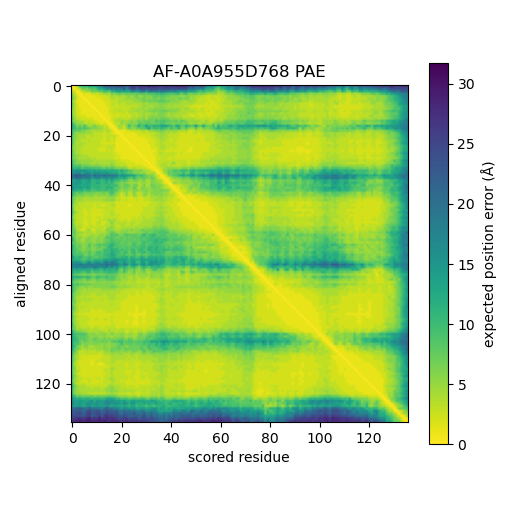7 VAL A N 1
ATOM 926 C CA . VAL A 1 117 ? -2.235 -0.609 -0.991 1.00 91.62 117 VAL A CA 1
ATOM 927 C C . VAL A 1 117 ? -2.137 -0.851 -2.492 1.00 91.62 117 VAL A C 1
ATOM 929 O O . VAL A 1 117 ? -1.092 -0.587 -3.082 1.00 91.62 117 VAL A O 1
ATOM 932 N N . ASP A 1 118 ? -3.232 -1.245 -3.141 1.00 89.31 118 ASP A N 1
ATOM 933 C CA . ASP A 1 118 ? -3.276 -1.413 -4.592 1.00 89.31 118 ASP A CA 1
ATOM 934 C C . ASP A 1 118 ? -2.880 -0.133 -5.335 1.00 89.31 118 ASP A C 1
ATOM 936 O O . ASP A 1 118 ? -2.067 -0.190 -6.262 1.00 89.31 118 ASP A O 1
ATOM 940 N N . ALA A 1 119 ? -3.402 1.026 -4.925 1.00 87.81 119 ALA A N 1
ATOM 941 C CA . ALA A 1 119 ? -3.062 2.309 -5.535 1.00 87.81 119 ALA A CA 1
ATOM 942 C C . ALA A 1 119 ? -1.592 2.701 -5.292 1.00 87.81 119 ALA A C 1
ATOM 944 O O . ALA A 1 119 ? -0.908 3.132 -6.226 1.00 87.81 119 ALA A O 1
ATOM 945 N N . VAL A 1 120 ? -1.083 2.508 -4.071 1.00 89.12 120 VAL A N 1
ATOM 946 C CA . VAL A 1 120 ? 0.319 2.785 -3.710 1.00 89.12 120 VAL A CA 1
ATOM 947 C C . VAL A 1 120 ? 1.271 1.883 -4.499 1.00 89.12 120 VAL A C 1
ATOM 949 O O . VAL A 1 120 ? 2.189 2.375 -5.158 1.00 89.12 120 VAL A O 1
ATOM 952 N N . CYS A 1 121 ? 1.031 0.571 -4.513 1.00 89.31 121 CYS A N 1
ATOM 953 C CA . CYS A 1 121 ? 1.852 -0.382 -5.255 1.00 89.31 121 CYS A CA 1
ATOM 954 C C . CYS A 1 121 ? 1.815 -0.111 -6.763 1.00 89.31 121 CYS A C 1
ATOM 956 O O . CYS A 1 121 ? 2.851 -0.191 -7.419 1.00 89.31 121 CYS A O 1
ATOM 958 N N . SER A 1 122 ? 0.659 0.269 -7.311 1.00 85.50 122 SER A N 1
ATOM 959 C CA . SER A 1 122 ? 0.531 0.650 -8.723 1.00 85.50 122 SER A CA 1
ATOM 960 C C . SER A 1 122 ? 1.385 1.877 -9.066 1.00 85.50 122 SER A C 1
ATOM 962 O O . SER A 1 122 ? 2.070 1.889 -10.086 1.00 85.50 122 SER A O 1
ATOM 964 N N . ALA A 1 123 ? 1.440 2.880 -8.186 1.00 85.06 123 ALA A N 1
ATOM 965 C CA . ALA A 1 123 ? 2.304 4.049 -8.371 1.00 85.06 123 ALA A CA 1
ATOM 966 C C . ALA A 1 123 ? 3.800 3.721 -8.277 1.00 85.06 123 ALA A C 1
ATOM 968 O O . ALA A 1 123 ? 4.626 4.272 -9.006 1.00 85.06 123 ALA A O 1
ATOM 969 N N . MET A 1 124 ? 4.164 2.829 -7.359 1.00 86.19 124 MET A N 1
ATOM 970 C CA . MET A 1 124 ? 5.562 2.509 -7.084 1.00 86.19 124 MET A CA 1
ATOM 971 C C . MET A 1 124 ? 6.159 1.533 -8.095 1.00 86.19 124 MET A C 1
ATOM 973 O O . MET A 1 124 ? 7.318 1.700 -8.485 1.00 86.19 124 MET A O 1
ATOM 977 N N . PHE A 1 125 ? 5.368 0.541 -8.513 1.00 86.25 125 PHE A N 1
ATOM 978 C CA . PHE A 1 125 ? 5.815 -0.609 -9.302 1.00 86.25 125 PHE A CA 1
ATOM 979 C C . PHE A 1 125 ? 5.187 -0.694 -10.706 1.00 86.25 125 PHE A C 1
ATOM 981 O O . PHE A 1 125 ? 5.617 -1.494 -11.542 1.00 86.25 125 PHE A O 1
ATOM 988 N N . GLY A 1 126 ? 4.185 0.142 -10.989 1.00 81.81 126 GLY A N 1
ATOM 989 C CA . GLY A 1 126 ? 3.390 0.107 -12.215 1.00 81.81 126 GLY A CA 1
ATOM 990 C C . GLY A 1 126 ? 2.276 -0.949 -12.207 1.00 81.81 126 GLY A C 1
ATOM 991 O O . GLY A 1 126 ? 2.284 -1.899 -11.428 1.00 81.81 126 GLY A O 1
ATOM 992 N N . ASP A 1 127 ? 1.329 -0.801 -13.139 1.00 76.44 127 ASP A N 1
ATOM 993 C CA . ASP A 1 127 ? 0.156 -1.687 -13.272 1.00 76.44 127 ASP A CA 1
ATOM 994 C C . ASP A 1 127 ? 0.439 -2.995 -14.030 1.00 76.44 127 ASP A C 1
ATOM 996 O O . ASP A 1 127 ? -0.390 -3.907 -14.062 1.00 76.44 127 ASP A O 1
ATOM 1000 N N . GLN A 1 128 ? 1.586 -3.079 -14.709 1.00 71.00 128 GLN A N 1
ATOM 1001 C CA . GLN A 1 128 ? 1.940 -4.208 -15.566 1.00 71.00 128 GLN A CA 1
ATOM 1002 C C . GLN A 1 128 ? 3.361 -4.692 -15.283 1.00 71.00 128 GLN A C 1
ATOM 1004 O O . GLN A 1 128 ? 4.281 -3.863 -15.243 1.00 71.00 128 GLN A O 1
ATOM 1009 N N . PRO A 1 129 ? 3.560 -6.018 -15.165 1.00 67.00 129 PRO A N 1
ATOM 1010 C CA . PRO A 1 129 ? 4.886 -6.571 -14.957 1.00 67.00 129 PRO A CA 1
ATOM 1011 C C . PRO A 1 129 ? 5.789 -6.318 -16.168 1.00 67.00 129 PRO A C 1
ATOM 1013 O O . PRO A 1 129 ? 5.313 -6.128 -17.291 1.00 67.00 129 PRO A O 1
ATOM 1016 N N . ALA A 1 130 ? 7.104 -6.326 -15.951 1.00 65.56 130 ALA A N 1
ATOM 1017 C CA . ALA A 1 130 ? 8.096 -6.098 -17.002 1.00 65.56 130 ALA A CA 1
ATOM 1018 C C . ALA A 1 130 ? 7.949 -7.093 -18.171 1.00 65.56 130 ALA A C 1
ATOM 1020 O O . ALA A 1 130 ? 8.010 -6.694 -19.334 1.00 65.56 130 ALA A O 1
ATOM 1021 N N . SER A 1 131 ? 7.655 -8.358 -17.861 1.00 60.12 131 SER A N 1
ATOM 1022 C CA . SER A 1 131 ? 7.439 -9.433 -18.839 1.00 60.12 131 SER A CA 1
ATOM 1023 C C . SER A 1 131 ? 6.209 -9.234 -19.735 1.00 60.12 131 SER A C 1
ATOM 1025 O O . SER A 1 131 ? 6.197 -9.717 -20.865 1.00 60.12 131 SER A O 1
ATOM 1027 N N . ALA A 1 132 ? 5.200 -8.466 -19.304 1.00 57.00 132 ALA A N 1
ATOM 1028 C CA . ALA A 1 132 ? 3.996 -8.221 -20.105 1.00 57.00 132 ALA A CA 1
ATOM 1029 C C . ALA A 1 132 ? 4.240 -7.312 -21.324 1.00 57.00 132 ALA A C 1
ATOM 1031 O O . ALA A 1 132 ? 3.384 -7.235 -22.201 1.00 57.00 132 ALA A O 1
ATOM 1032 N N . ARG A 1 133 ? 5.391 -6.627 -21.402 1.00 51.75 133 ARG A N 1
ATOM 1033 C CA . ARG A 1 133 ? 5.732 -5.734 -22.523 1.00 51.75 133 ARG A CA 1
ATOM 1034 C C . ARG A 1 133 ? 6.506 -6.395 -23.663 1.00 51.75 133 ARG A C 1
ATOM 1036 O O . ARG A 1 133 ? 6.665 -5.756 -24.693 1.00 51.75 133 ARG A O 1
ATOM 1043 N N . LEU A 1 134 ? 6.974 -7.634 -23.505 1.00 47.50 134 LEU A N 1
ATOM 1044 C CA . LEU A 1 134 ? 7.770 -8.329 -24.530 1.00 47.50 134 LEU A CA 1
ATOM 1045 C C . LEU A 1 134 ? 6.924 -9.107 -25.559 1.00 47.50 134 LEU A C 1
ATOM 1047 O O . LEU A 1 134 ? 7.485 -9.828 -26.376 1.00 47.50 134 LEU A O 1
ATOM 1051 N N . VAL A 1 135 ? 5.593 -8.967 -25.537 1.00 38.81 135 VAL A N 1
ATOM 1052 C CA . VAL A 1 135 ? 4.667 -9.675 -26.449 1.00 38.81 135 VAL A CA 1
ATOM 1053 C C . VAL A 1 135 ? 3.740 -8.698 -27.192 1.00 38.81 135 VAL A C 1
ATOM 1055 O O . VAL A 1 135 ? 2.554 -8.967 -27.362 1.00 38.81 135 VAL A O 1
ATOM 1058 N N . ALA A 1 136 ? 4.253 -7.538 -27.607 1.00 37.25 136 ALA A N 1
ATOM 1059 C CA . ALA A 1 136 ? 3.531 -6.602 -28.473 1.00 37.25 136 ALA A CA 1
ATOM 1060 C C . ALA A 1 136 ? 4.341 -6.300 -29.734 1.00 37.25 136 ALA A C 1
ATOM 1062 O O . ALA A 1 136 ? 5.550 -6.014 -29.583 1.00 37.25 136 ALA A O 1
#

Foldseek 3Di:
DADPLLVLLLVLQVVFLDQLLVLLQVLLVVLVVVCQPPWPSNVCSVVLSVLLVVLSNVLSCLVVLLVVLLVPVDAAGEAGQAPVSLVVSLVSSLVSSCVRPVVSDDPVNSVSVSSSSNSSSCNRHNPGHPVVPPPD

Nearest PDB structures (foldseek):
  7ohd-assembly2_B  TM=6.599E-01  e=6.968E-03  Mus musculus
  7ohd-assembly1_A  TM=6.123E-01  e=1.787E-02  Mus musculus
  3onz-assembly1_B-2  TM=6.443E-01  e=9.537E-02  Homo sapiens
  7e96-assembly1_B  TM=4.907E-01  e=1.005E-01  Oligobrachia mashikoi
  2gtl-assembly1_B  TM=4.229E-01  e=3.015E-01  Lumbricus terrestris

pLDDT: mean 81.2, std 10.92, range [37.25, 93.38]

Mean predicted aligned error: 6.29 Å

Solvent-accessible surface area (backbone atoms only — not comparable to full-atom values): 7467 Å² total; per-residue (Å²): 133,76,41,76,66,22,54,49,53,42,56,45,59,75,60,34,80,50,54,56,52,58,46,21,44,51,39,35,53,55,49,60,77,68,66,61,83,91,54,58,42,82,88,35,23,66,58,48,18,50,42,48,49,53,49,46,79,38,40,63,42,45,73,62,47,40,56,49,36,65,64,47,88,61,43,75,48,39,62,38,68,40,69,67,56,50,49,53,54,38,54,49,47,49,52,49,53,40,74,40,31,61,92,70,59,49,78,70,51,50,58,55,45,51,55,50,39,52,42,39,46,28,34,32,28,40,90,57,30,56,62,72,66,79,79,120